Protein AF-A0A2V9RSZ2-F1 (afdb_monomer)

Nearest PDB structures (foldseek):
  6s3l-assembly1_K  TM=8.041E-01  e=1.400E-03  Vibrio mimicus CAIM 602

pLDDT: mean 80.93, std 8.52, range [53.59, 94.69]

Foldseek 3Di:
DVVVVVVVVVVVVVCVQPNDDDDVVVVDDDVVVVPVVVVVCCCPVDPVNVVVVVLVVVLVVVLVVLVVVLCVVCVVVVVCLVVDDPVVNVVSVVVSVVVSCVSSVVSCVVSVVVVSVVVVVVVVVVPDDDPVRVVVVVCCCVVPVVNVVVVVVVVVVVVVVVVVVPDD

Solvent-accessible surface area (backbone atoms only — not comparable to full-atom values): 9712 Å² total; per-residue (Å²): 110,70,69,59,52,52,51,52,50,52,53,51,51,49,41,72,73,70,45,95,74,90,60,77,74,72,75,55,88,58,74,84,76,65,44,63,68,63,49,50,48,57,56,73,71,31,73,62,43,57,55,51,51,53,52,49,52,50,52,49,52,53,51,49,51,53,51,52,52,52,51,63,69,41,43,76,69,54,67,56,49,88,81,50,55,70,72,59,44,54,52,52,49,50,53,52,52,50,52,50,49,52,56,52,49,55,52,47,52,54,53,48,53,54,49,50,54,54,50,51,53,50,52,55,55,71,71,52,78,49,78,64,55,50,54,48,51,54,49,47,63,76,62,34,62,65,57,55,48,50,52,50,52,53,51,52,51,53,51,52,52,53,50,64,70,69,60,132

Sequence (168 aa):
PLLGALVVAGVAANFVQVKALFAPEIIKPKFEKLNPLAGFKNIFFSSRTYIELVKNLIKFGVIFWVLYSSIKGSMRDIIPIASMRLDQTATLAGSLISSLLYKVGVVFLILGGADYMIQKKLHMKNMMMSKEEVKQEYKEQEGDPHVKHMRKHLFEQLMHESVAHNVP

Structure (mmCIF, N/CA/C/O backbone):
data_AF-A0A2V9RSZ2-F1
#
_entry.id   AF-A0A2V9RSZ2-F1
#
loop_
_atom_site.group_PDB
_atom_site.id
_atom_site.type_symbol
_atom_site.label_atom_id
_atom_site.label_alt_id
_atom_site.label_comp_id
_atom_site.label_asym_id
_atom_site.label_entity_id
_atom_site.label_seq_id
_atom_site.pdbx_PDB_ins_code
_atom_site.Cartn_x
_atom_site.Cartn_y
_atom_site.Cartn_z
_atom_site.occupancy
_atom_site.B_iso_or_equiv
_atom_site.auth_seq_id
_atom_site.auth_comp_id
_atom_site.auth_asym_id
_atom_site.auth_atom_id
_atom_site.pdbx_PDB_model_num
ATOM 1 N N . PRO A 1 1 ? -5.131 -2.654 -25.433 1.00 79.69 1 PRO A N 1
ATOM 2 C CA . PRO A 1 1 ? -5.138 -3.969 -24.736 1.00 79.69 1 PRO A CA 1
ATOM 3 C C . PRO A 1 1 ? -4.580 -3.899 -23.300 1.00 79.69 1 PRO A C 1
ATOM 5 O O . PRO A 1 1 ? -5.292 -4.277 -22.380 1.00 79.69 1 PRO A O 1
ATOM 8 N N . LEU A 1 2 ? -3.365 -3.364 -23.091 1.00 86.00 2 LEU A N 1
ATOM 9 C CA . LEU A 1 2 ? -2.719 -3.303 -21.765 1.00 86.00 2 LEU A CA 1
ATOM 10 C C . LEU A 1 2 ? -3.493 -2.447 -20.745 1.00 86.00 2 LEU A C 1
ATOM 12 O O . LEU A 1 2 ? -3.784 -2.911 -19.650 1.00 86.00 2 LEU A O 1
ATOM 16 N N . LEU A 1 3 ? -3.886 -1.224 -21.125 1.00 87.56 3 LEU A N 1
ATOM 17 C CA . LEU A 1 3 ? -4.674 -0.335 -20.258 1.00 87.56 3 LEU A CA 1
ATOM 18 C C . LEU A 1 3 ? -6.010 -0.963 -19.840 1.00 87.56 3 LEU A C 1
ATOM 20 O O . LEU A 1 3 ? -6.376 -0.897 -18.673 1.00 87.56 3 LEU A O 1
ATOM 24 N N . GLY A 1 4 ? -6.703 -1.626 -20.770 1.00 92.00 4 GLY A N 1
ATOM 25 C CA . GLY A 1 4 ? -7.952 -2.331 -20.467 1.00 92.00 4 GLY A CA 1
ATOM 26 C C . GLY A 1 4 ? -7.750 -3.459 -19.453 1.00 92.00 4 GLY A C 1
ATOM 27 O O . GLY A 1 4 ? -8.502 -3.553 -18.488 1.00 92.00 4 GLY A O 1
ATOM 28 N N . ALA A 1 5 ? -6.692 -4.261 -19.615 1.00 90.00 5 ALA A N 1
ATOM 29 C CA . ALA A 1 5 ? -6.348 -5.314 -18.662 1.00 90.00 5 ALA A CA 1
ATOM 30 C C . ALA A 1 5 ? -6.029 -4.752 -17.264 1.00 90.00 5 ALA A C 1
ATOM 32 O O . ALA A 1 5 ? -6.483 -5.307 -16.267 1.00 90.00 5 ALA A O 1
ATOM 33 N N . LEU A 1 6 ? -5.313 -3.623 -17.185 1.00 89.56 6 LEU A N 1
ATOM 34 C CA . LEU A 1 6 ? -5.014 -2.946 -15.919 1.00 89.56 6 LEU A CA 1
ATOM 35 C C . LEU A 1 6 ? -6.275 -2.415 -15.229 1.00 89.56 6 LEU A C 1
ATOM 37 O O . LEU A 1 6 ? -6.421 -2.585 -14.020 1.00 89.56 6 LEU A O 1
ATOM 41 N N . VAL A 1 7 ? -7.202 -1.814 -15.983 1.00 92.94 7 VAL A N 1
ATOM 42 C CA . VAL A 1 7 ? -8.483 -1.332 -15.442 1.00 92.94 7 VAL A CA 1
ATOM 43 C C . VAL A 1 7 ? -9.301 -2.497 -14.892 1.00 92.94 7 VAL A C 1
ATOM 45 O O . VAL A 1 7 ? -9.748 -2.439 -13.749 1.00 92.94 7 VAL A O 1
ATOM 48 N N . VAL A 1 8 ? -9.451 -3.578 -15.661 1.00 93.56 8 VAL A N 1
ATOM 49 C CA . VAL A 1 8 ? -10.198 -4.768 -15.225 1.00 93.56 8 VAL A CA 1
ATOM 50 C C . VAL A 1 8 ? -9.565 -5.386 -13.978 1.00 93.56 8 VAL A C 1
ATOM 52 O O . VAL A 1 8 ? -10.275 -5.677 -13.018 1.00 93.56 8 VAL A O 1
ATOM 55 N N . ALA A 1 9 ? -8.237 -5.524 -13.948 1.00 89.25 9 ALA A N 1
ATOM 56 C CA . ALA A 1 9 ? -7.520 -6.032 -12.782 1.00 89.25 9 ALA A CA 1
ATOM 57 C C . ALA A 1 9 ? -7.716 -5.137 -11.546 1.00 89.25 9 ALA A C 1
ATOM 59 O O . ALA A 1 9 ? -7.970 -5.644 -10.455 1.00 89.25 9 ALA A O 1
ATOM 60 N N . GLY A 1 10 ? -7.656 -3.812 -11.712 1.00 87.50 10 GLY A N 1
ATOM 61 C CA . GLY A 1 10 ? -7.873 -2.852 -10.628 1.00 87.50 10 GLY A CA 1
ATOM 62 C C . GLY A 1 10 ? -9.298 -2.888 -10.071 1.00 87.50 10 GLY A C 1
ATOM 63 O O . GLY A 1 10 ? -9.485 -2.876 -8.852 1.00 87.50 10 GLY A O 1
ATOM 64 N N . VAL A 1 11 ? -10.303 -2.986 -10.945 1.00 88.12 11 VAL A N 1
ATOM 65 C CA . VAL A 1 11 ? -11.712 -3.123 -10.543 1.00 88.12 11 VAL A CA 1
ATOM 66 C C . VAL A 1 11 ? -11.935 -4.447 -9.814 1.00 88.12 11 VAL A C 1
ATOM 68 O O . VAL A 1 11 ? -12.505 -4.451 -8.724 1.00 88.12 11 VAL A O 1
ATOM 71 N N . ALA A 1 12 ? -11.433 -5.558 -10.359 1.00 87.69 12 ALA A N 1
ATOM 72 C CA . ALA A 1 12 ? -11.555 -6.874 -9.738 1.00 87.69 12 ALA A CA 1
ATOM 73 C C . ALA A 1 12 ? -10.880 -6.924 -8.358 1.00 87.69 12 ALA A C 1
ATOM 75 O O . ALA A 1 12 ? -11.473 -7.421 -7.402 1.00 87.69 12 ALA A O 1
ATOM 76 N N . ALA A 1 13 ? -9.679 -6.351 -8.223 1.00 85.12 13 ALA A N 1
ATOM 77 C CA . ALA A 1 13 ? -8.968 -6.281 -6.949 1.00 85.12 13 ALA A CA 1
ATOM 78 C C . ALA A 1 13 ? -9.762 -5.502 -5.886 1.00 85.12 13 ALA A C 1
ATOM 80 O O . ALA A 1 13 ? -9.925 -5.985 -4.765 1.00 85.12 13 ALA A O 1
ATOM 81 N N . ASN A 1 14 ? -10.321 -4.340 -6.245 1.00 84.12 14 ASN A N 1
ATOM 82 C CA . ASN A 1 14 ? -11.164 -3.556 -5.336 1.00 84.12 14 ASN A CA 1
ATOM 83 C C . ASN A 1 14 ? -12.432 -4.313 -4.934 1.00 84.12 14 ASN A C 1
ATOM 85 O O . ASN A 1 14 ? -12.804 -4.323 -3.760 1.00 84.12 14 ASN A O 1
ATOM 89 N N . PHE A 1 15 ? -13.070 -4.984 -5.894 1.00 85.38 15 PHE A N 1
ATOM 90 C CA . PHE A 1 15 ? -14.273 -5.765 -5.642 1.00 85.38 15 PHE A CA 1
ATOM 91 C C . PHE A 1 15 ? -14.008 -6.930 -4.681 1.00 85.38 15 PHE A C 1
ATOM 93 O O . PHE A 1 15 ? -14.789 -7.160 -3.763 1.00 85.38 15 PHE A O 1
ATOM 100 N N . VAL A 1 16 ? -12.878 -7.628 -4.822 1.00 83.62 16 VAL A N 1
ATOM 101 C CA . VAL A 1 16 ? -12.467 -8.691 -3.887 1.00 83.62 16 VAL A CA 1
ATOM 102 C C . VAL A 1 16 ? -12.142 -8.125 -2.500 1.00 83.62 16 VAL A C 1
ATOM 104 O O . VAL A 1 16 ? -12.462 -8.749 -1.486 1.00 83.62 16 VAL A O 1
ATOM 107 N N . GLN A 1 17 ? -11.527 -6.944 -2.435 1.00 78.88 17 GLN A N 1
ATOM 108 C CA . GLN A 1 17 ? -11.080 -6.345 -1.179 1.00 78.88 17 GLN A CA 1
ATOM 109 C C . GLN A 1 17 ? -12.231 -5.791 -0.331 1.00 78.88 17 GLN A C 1
ATOM 111 O O . GLN A 1 17 ? -12.285 -6.070 0.868 1.00 78.88 17 GLN A O 1
ATOM 116 N N . VAL A 1 18 ? -13.133 -5.015 -0.935 1.00 76.50 18 VAL A N 1
ATOM 117 C CA . VAL A 1 18 ? -14.196 -4.270 -0.232 1.00 76.50 18 VAL A CA 1
ATOM 118 C C . VAL A 1 18 ? -15.554 -4.974 -0.322 1.00 76.50 18 VAL A C 1
ATOM 120 O O . VAL A 1 18 ? -16.428 -4.719 0.505 1.00 76.50 18 VAL A O 1
ATOM 123 N N . LYS A 1 19 ? -15.713 -5.921 -1.261 1.00 77.25 19 LYS A N 1
ATOM 124 C CA . LYS A 1 19 ? -17.006 -6.464 -1.714 1.00 77.25 19 LYS A CA 1
ATOM 125 C C . LYS A 1 19 ? -17.883 -5.372 -2.341 1.00 77.25 19 LYS A C 1
ATOM 127 O O . LYS A 1 19 ? -17.520 -4.197 -2.384 1.00 77.25 19 LYS A O 1
ATOM 132 N N . ALA A 1 20 ? -19.037 -5.762 -2.878 1.00 73.88 20 ALA A N 1
ATOM 133 C CA . ALA A 1 20 ? -20.012 -4.811 -3.398 1.00 73.88 20 ALA A CA 1
ATOM 134 C C . ALA A 1 20 ? -20.602 -3.984 -2.241 1.00 73.88 20 ALA A C 1
ATOM 136 O O . ALA A 1 20 ? -21.490 -4.453 -1.533 1.00 73.88 20 ALA A O 1
ATOM 137 N N . LEU A 1 21 ? -20.099 -2.764 -2.039 1.00 68.62 21 LEU A N 1
ATOM 138 C CA . LEU A 1 21 ? -20.651 -1.809 -1.081 1.00 68.62 21 LEU A CA 1
ATOM 139 C C . LEU A 1 21 ? -21.356 -0.686 -1.847 1.00 68.62 21 LEU A C 1
ATOM 141 O O . LEU A 1 21 ? -20.713 0.212 -2.387 1.00 68.62 21 LEU A O 1
ATOM 145 N N . PHE A 1 22 ? -22.685 -0.747 -1.917 1.00 72.44 22 PHE A N 1
ATOM 146 C CA . PHE A 1 22 ? -23.489 0.281 -2.573 1.00 72.44 22 PHE A CA 1
ATOM 147 C C . PHE A 1 22 ? -23.975 1.290 -1.526 1.00 72.44 22 PHE A C 1
ATOM 149 O O . PHE A 1 22 ?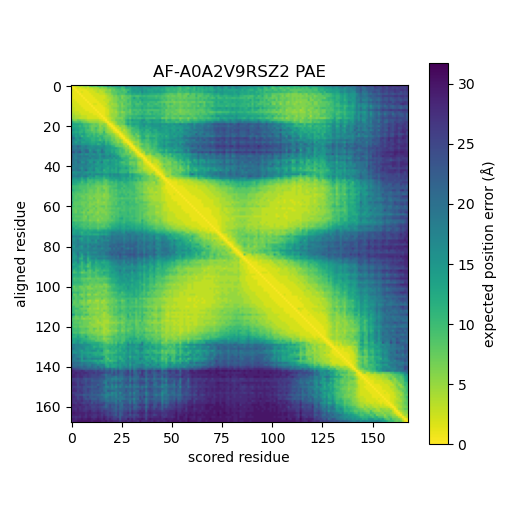 -24.933 1.032 -0.805 1.00 72.44 22 PHE A O 1
ATOM 156 N N . ALA A 1 23 ? -23.279 2.424 -1.405 1.00 72.12 23 ALA A N 1
ATOM 157 C CA . ALA A 1 23 ? -23.550 3.430 -0.374 1.00 72.12 23 ALA A CA 1
ATOM 158 C C . ALA A 1 23 ? -23.672 4.852 -0.968 1.00 72.12 23 ALA A C 1
ATOM 160 O O . ALA A 1 23 ? -22.800 5.699 -0.751 1.00 72.12 23 ALA A O 1
ATOM 161 N N . PRO A 1 24 ? -24.753 5.145 -1.717 1.00 75.88 24 PRO A N 1
ATOM 162 C CA . PRO A 1 24 ? -24.954 6.440 -2.375 1.00 75.88 24 PRO A CA 1
ATOM 163 C C . PRO A 1 24 ? -25.064 7.620 -1.393 1.00 75.88 24 PRO A C 1
ATOM 165 O O . PRO A 1 24 ? -24.770 8.757 -1.751 1.00 75.88 24 PRO A O 1
ATOM 168 N N . GLU A 1 25 ? -25.412 7.371 -0.128 1.00 70.00 25 GLU A N 1
ATOM 169 C CA . GLU A 1 25 ? -25.465 8.405 0.915 1.00 70.00 25 GLU A CA 1
ATOM 170 C C . GLU A 1 25 ? -24.094 8.982 1.296 1.00 70.00 25 GLU A C 1
ATOM 172 O O . GLU A 1 25 ? -24.025 10.096 1.816 1.00 70.00 25 GLU A O 1
ATOM 177 N N . ILE A 1 26 ? -22.998 8.268 1.014 1.00 67.56 26 ILE A N 1
ATOM 178 C CA . ILE A 1 26 ? -21.626 8.739 1.273 1.00 67.56 26 ILE A CA 1
ATOM 179 C C . ILE A 1 26 ? -21.240 9.877 0.313 1.00 67.56 26 ILE A C 1
ATOM 181 O O . ILE A 1 26 ? -20.383 10.691 0.647 1.00 67.56 26 ILE A O 1
ATOM 185 N N . ILE A 1 27 ? -21.904 9.973 -0.844 1.00 73.56 27 ILE A N 1
ATOM 186 C CA . ILE A 1 27 ? -21.653 10.994 -1.872 1.00 73.56 27 ILE A CA 1
ATOM 187 C C . ILE A 1 27 ? -22.210 12.366 -1.446 1.00 73.56 27 ILE A C 1
ATOM 189 O O . ILE A 1 27 ? -21.791 13.397 -1.968 1.00 73.56 27 ILE A O 1
ATOM 193 N N . LYS A 1 28 ? -23.120 12.413 -0.461 1.00 78.25 28 LYS A N 1
ATOM 194 C CA . LYS A 1 28 ? -23.654 13.680 0.054 1.00 78.25 28 LYS A CA 1
ATOM 195 C C . LYS A 1 28 ? -22.547 14.457 0.793 1.00 78.25 28 LYS A C 1
ATOM 197 O O . LYS A 1 28 ? -21.957 13.909 1.730 1.00 78.25 28 LYS A O 1
ATOM 202 N N . PRO A 1 29 ? -22.271 15.727 0.435 1.00 69.06 29 PRO A N 1
ATOM 203 C CA . PRO A 1 29 ? -21.273 16.532 1.132 1.00 69.06 29 PRO A CA 1
ATOM 204 C C . PRO A 1 29 ? -21.727 16.789 2.576 1.00 69.06 29 PRO A C 1
ATOM 206 O O . PRO A 1 29 ? -22.730 17.455 2.819 1.00 69.06 29 PRO A O 1
ATOM 209 N N . LYS A 1 30 ? -20.997 16.234 3.551 1.00 66.94 30 LYS A N 1
ATOM 210 C CA . LYS A 1 30 ? -21.241 16.450 4.986 1.00 66.94 30 LYS A CA 1
ATOM 211 C C . LYS A 1 30 ? -20.282 17.523 5.508 1.00 66.94 30 LYS A C 1
ATOM 213 O O . LYS A 1 30 ? -19.094 17.247 5.663 1.00 66.94 30 LYS A O 1
ATOM 218 N N . PHE A 1 31 ? -20.790 18.722 5.804 1.00 69.56 31 PHE A N 1
ATOM 219 C CA . PHE A 1 31 ? -19.987 19.855 6.299 1.00 69.56 31 PHE A CA 1
ATOM 220 C C . PHE A 1 31 ? -19.327 19.598 7.664 1.00 69.56 31 PHE A C 1
ATOM 222 O O . PHE A 1 31 ? -18.273 20.154 7.951 1.00 69.56 31 PHE A O 1
ATOM 229 N N . GLU A 1 32 ? -19.863 18.678 8.466 1.00 65.25 32 GLU A N 1
ATOM 230 C CA . GLU A 1 32 ? -19.243 18.229 9.723 1.00 65.25 32 GLU A CA 1
ATOM 231 C C . GLU A 1 32 ? -17.867 17.571 9.515 1.00 65.25 32 GLU A C 1
ATOM 233 O O . GLU A 1 32 ? -17.003 17.641 10.388 1.00 65.25 32 GLU A O 1
ATOM 238 N N . LYS A 1 33 ? -17.618 16.970 8.340 1.00 58.97 33 LYS A N 1
ATOM 239 C CA . LYS A 1 33 ? -16.323 16.357 7.997 1.00 58.97 33 LYS A CA 1
ATOM 240 C C . LYS A 1 33 ? -15.269 17.369 7.530 1.00 58.97 33 LYS A C 1
ATOM 242 O O . LYS A 1 33 ? -14.121 16.979 7.344 1.00 58.97 33 LYS A O 1
ATOM 247 N N . LEU A 1 34 ? -15.635 18.640 7.339 1.00 65.56 34 LEU A N 1
ATOM 248 C CA . LEU A 1 34 ? -14.724 19.696 6.884 1.00 65.56 34 LEU A CA 1
ATOM 249 C C . LEU A 1 34 ? -13.976 20.395 8.026 1.00 65.56 34 LEU A C 1
ATOM 251 O O . LEU A 1 34 ? -13.170 21.271 7.738 1.00 65.56 34 LEU A O 1
ATOM 255 N N . ASN A 1 35 ? -14.200 20.038 9.298 1.00 69.69 35 ASN A N 1
ATOM 256 C CA . ASN A 1 35 ? -13.501 20.679 10.414 1.00 69.69 35 ASN A CA 1
ATOM 257 C C . ASN A 1 35 ? -11.999 20.294 10.420 1.00 69.69 35 ASN A C 1
ATOM 259 O O . ASN A 1 35 ? -11.656 19.157 10.771 1.00 69.69 35 ASN A O 1
ATOM 263 N N . PRO A 1 36 ? -11.084 21.220 10.068 1.00 69.00 36 PRO A N 1
ATOM 264 C CA . PRO A 1 36 ? -9.681 20.892 9.841 1.00 69.00 36 PRO A CA 1
ATOM 265 C C . PRO A 1 36 ? -8.942 20.543 11.139 1.00 69.00 36 PRO A C 1
ATOM 267 O O . PRO A 1 36 ? -8.033 19.718 11.112 1.00 69.00 36 PRO A O 1
ATOM 270 N N . LEU A 1 37 ? -9.369 21.084 12.286 1.00 73.88 37 LEU A N 1
ATOM 271 C CA . LEU A 1 37 ? -8.799 20.775 13.604 1.00 73.88 37 LEU A CA 1
ATOM 272 C C . LEU A 1 37 ? -9.110 19.336 14.040 1.00 73.88 37 LEU A C 1
ATOM 274 O O . LEU A 1 37 ? -8.223 18.613 14.498 1.00 73.88 37 LEU A O 1
ATOM 278 N N . ALA A 1 38 ? -10.358 18.897 13.852 1.00 68.19 38 ALA A N 1
ATOM 279 C CA . ALA A 1 38 ? -10.761 17.520 14.137 1.00 68.19 38 ALA A CA 1
ATOM 280 C C . ALA A 1 38 ? -10.094 16.528 13.167 1.00 68.19 38 ALA A C 1
ATOM 282 O O . ALA A 1 38 ? -9.638 15.462 13.587 1.00 68.19 38 ALA A O 1
ATOM 283 N N . GLY A 1 39 ? -9.965 16.906 11.889 1.00 71.81 39 GLY A N 1
ATOM 284 C CA . GLY A 1 39 ? -9.226 16.144 10.881 1.00 71.81 39 GLY A CA 1
ATOM 285 C C . GLY A 1 39 ? -7.750 15.967 11.241 1.00 71.81 39 GLY A C 1
ATOM 286 O O . GLY A 1 39 ? -7.242 14.848 11.200 1.00 71.81 39 GLY A O 1
ATOM 287 N N . PHE A 1 40 ? -7.077 17.033 11.683 1.00 75.31 40 PHE A N 1
ATOM 288 C CA . PHE A 1 40 ? -5.671 16.976 12.092 1.00 75.31 40 PHE A CA 1
ATOM 289 C C . PHE A 1 40 ? -5.469 16.066 13.307 1.00 75.31 40 PHE A C 1
ATOM 291 O O . PHE A 1 40 ? -4.572 15.223 13.310 1.00 75.31 40 PHE A O 1
ATOM 298 N N . LYS A 1 41 ? -6.346 16.165 14.317 1.00 69.06 41 LYS A N 1
ATOM 299 C CA . LYS A 1 41 ? -6.281 15.295 15.499 1.00 69.06 41 LYS A CA 1
ATOM 300 C C . LYS A 1 41 ? -6.464 13.822 15.124 1.00 69.06 41 LYS A C 1
ATOM 302 O O . LYS A 1 41 ? -5.696 12.980 15.581 1.00 69.06 41 LYS A O 1
ATOM 307 N N . ASN A 1 42 ? -7.428 13.517 14.257 1.00 69.44 42 ASN A N 1
ATOM 308 C CA . ASN A 1 42 ? -7.665 12.151 13.791 1.00 69.44 42 ASN A CA 1
ATOM 309 C C . ASN A 1 42 ? -6.517 11.597 12.941 1.00 69.44 42 ASN A C 1
ATOM 311 O O . ASN A 1 42 ? -6.214 10.412 13.046 1.00 69.44 42 ASN A O 1
ATOM 315 N N . ILE A 1 43 ? -5.869 12.423 12.117 1.00 72.00 43 ILE A N 1
ATOM 316 C CA . ILE A 1 43 ? -4.748 11.977 11.284 1.00 72.00 43 ILE A CA 1
ATOM 317 C C . ILE A 1 43 ? -3.489 11.772 12.133 1.00 72.00 43 ILE A C 1
ATOM 319 O O . ILE A 1 43 ? -2.842 10.745 11.988 1.00 72.00 43 ILE A O 1
ATOM 323 N N . PHE A 1 44 ? -3.135 12.686 13.039 1.00 71.75 44 PHE A N 1
ATOM 324 C CA . PHE A 1 44 ? -1.856 12.607 13.761 1.00 71.75 44 PHE A CA 1
ATOM 325 C C . PHE A 1 44 ? -1.903 11.788 15.056 1.00 71.75 44 PHE A C 1
ATOM 327 O O . PHE A 1 44 ? -0.926 11.119 15.377 1.00 71.75 44 PHE A O 1
ATOM 334 N N . PHE A 1 45 ? -3.019 11.799 15.793 1.00 68.31 45 PHE A N 1
ATOM 335 C CA . PHE A 1 45 ? -3.119 11.131 17.100 1.00 68.31 45 PHE A CA 1
ATOM 336 C C . PHE A 1 45 ? -3.821 9.772 17.050 1.00 68.31 45 PHE A C 1
ATOM 338 O O . PHE A 1 45 ? -3.991 9.126 18.084 1.00 68.31 45 PHE A O 1
ATOM 345 N N . SER A 1 46 ? -4.219 9.297 15.868 1.00 75.88 46 SER A N 1
ATOM 346 C CA . SER A 1 46 ? -4.736 7.938 15.748 1.00 75.88 46 SER A CA 1
ATOM 347 C C . SER A 1 46 ? -3.592 6.929 15.787 1.00 75.88 46 SER A C 1
ATOM 349 O O . SER A 1 46 ? -2.670 6.976 14.971 1.00 75.88 46 SER A O 1
ATOM 351 N N . SER A 1 47 ? -3.686 5.936 16.676 1.00 73.31 47 SER A N 1
ATOM 352 C CA . SER A 1 47 ? -2.768 4.785 16.711 1.00 73.31 47 SER A CA 1
ATOM 353 C C . SER A 1 47 ? -2.690 4.058 15.363 1.00 73.31 47 SER A C 1
ATOM 355 O O . SER A 1 47 ? -1.698 3.395 15.063 1.00 73.31 47 SER A O 1
ATOM 357 N N . ARG A 1 48 ? -3.721 4.210 14.521 1.00 78.00 48 ARG A N 1
ATOM 358 C CA . ARG A 1 48 ? -3.757 3.679 13.161 1.00 78.00 48 ARG A CA 1
ATOM 359 C C . ARG A 1 48 ? -2.692 4.304 12.259 1.00 78.00 48 ARG A C 1
ATOM 361 O O . ARG A 1 48 ? -2.046 3.570 11.516 1.00 78.00 48 ARG A O 1
ATOM 368 N N . THR A 1 49 ? -2.472 5.611 12.355 1.00 82.38 49 THR A N 1
ATOM 369 C CA . THR A 1 49 ? -1.511 6.328 11.507 1.00 82.38 49 THR A CA 1
ATOM 370 C C . THR A 1 49 ? -0.090 5.850 11.757 1.00 82.38 49 THR A C 1
ATOM 372 O O . THR A 1 49 ? 0.637 5.575 10.809 1.00 82.38 49 THR A O 1
ATOM 375 N N . TYR A 1 50 ? 0.296 5.641 13.017 1.00 84.12 50 TYR A N 1
ATOM 376 C CA . TYR A 1 50 ? 1.613 5.093 13.356 1.00 84.12 50 TYR A CA 1
ATOM 377 C C . TYR A 1 50 ? 1.832 3.693 12.767 1.00 84.12 50 TYR A C 1
ATOM 379 O O . TYR A 1 50 ? 2.891 3.416 12.205 1.00 84.12 50 TYR A O 1
ATOM 387 N N . ILE A 1 51 ? 0.820 2.822 12.831 1.00 83.44 51 ILE A N 1
ATOM 388 C CA . ILE A 1 51 ? 0.883 1.482 12.228 1.00 83.44 51 ILE A CA 1
ATOM 389 C C . ILE A 1 51 ? 1.031 1.584 10.703 1.00 83.44 51 ILE A C 1
ATOM 391 O O . ILE A 1 51 ? 1.817 0.851 10.105 1.00 83.44 51 ILE A O 1
ATOM 395 N N . GLU A 1 52 ? 0.298 2.489 10.056 1.00 85.75 52 GLU A N 1
ATOM 396 C CA . GLU A 1 52 ? 0.396 2.710 8.610 1.00 85.75 52 GLU A CA 1
ATOM 397 C C . GLU A 1 52 ? 1.762 3.275 8.196 1.00 85.75 52 GLU A C 1
ATOM 399 O O . GLU A 1 52 ? 2.341 2.790 7.223 1.00 85.75 52 GLU A O 1
ATOM 404 N N . LEU A 1 53 ? 2.330 4.203 8.970 1.00 87.75 53 LEU A N 1
ATOM 405 C CA . LEU A 1 53 ? 3.677 4.737 8.752 1.00 87.75 53 LEU A CA 1
ATOM 406 C C . LEU A 1 53 ? 4.743 3.642 8.830 1.00 87.75 53 LEU A C 1
ATOM 408 O O . LEU A 1 53 ? 5.538 3.503 7.902 1.00 87.75 53 LEU A O 1
ATOM 412 N N . VAL A 1 54 ? 4.732 2.825 9.888 1.00 89.69 54 VAL A N 1
ATOM 413 C CA . VAL A 1 54 ? 5.692 1.720 10.053 1.00 89.69 54 VAL A CA 1
ATOM 414 C C . VAL A 1 54 ? 5.574 0.720 8.904 1.00 89.69 54 VAL A C 1
ATOM 416 O O . VAL A 1 54 ? 6.583 0.334 8.315 1.00 89.6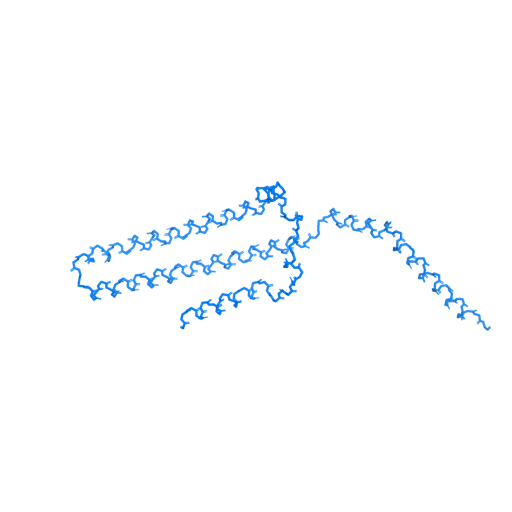9 54 VAL A O 1
ATOM 419 N N . LYS A 1 55 ? 4.350 0.340 8.512 1.00 87.25 55 LYS A N 1
ATOM 420 C CA . LYS A 1 55 ? 4.139 -0.538 7.351 1.00 87.25 55 LYS A CA 1
ATOM 421 C C . LYS A 1 55 ? 4.704 0.065 6.068 1.00 87.25 55 LYS A C 1
ATOM 423 O O . LYS A 1 55 ? 5.313 -0.655 5.281 1.00 87.25 55 LYS A O 1
ATOM 428 N N . ASN A 1 56 ? 4.505 1.360 5.841 1.00 90.06 56 ASN A N 1
ATOM 429 C CA . ASN A 1 56 ? 4.989 2.026 4.635 1.00 90.06 56 ASN A CA 1
ATOM 430 C C . ASN A 1 56 ? 6.516 2.152 4.621 1.00 90.06 56 ASN A C 1
ATOM 432 O O . ASN A 1 56 ? 7.119 1.915 3.578 1.00 90.06 56 ASN A O 1
ATOM 436 N N . LEU A 1 57 ? 7.143 2.419 5.769 1.00 93.75 57 LEU A N 1
ATOM 437 C CA . LEU A 1 57 ? 8.599 2.384 5.930 1.00 93.75 57 LEU A CA 1
ATOM 438 C C . LEU A 1 57 ? 9.173 1.000 5.612 1.00 93.75 57 LEU A C 1
ATOM 440 O O . LEU A 1 57 ? 10.147 0.900 4.870 1.00 93.75 57 LEU A O 1
ATOM 444 N N . ILE A 1 58 ? 8.539 -0.071 6.102 1.00 91.19 58 ILE A N 1
ATOM 445 C CA . ILE A 1 58 ? 8.942 -1.448 5.786 1.00 91.19 58 ILE A CA 1
ATOM 446 C C . ILE A 1 58 ? 8.813 -1.710 4.283 1.00 91.19 58 ILE A C 1
ATOM 448 O O . ILE A 1 58 ? 9.772 -2.163 3.664 1.00 91.19 58 ILE A O 1
ATOM 452 N N . LYS A 1 59 ? 7.663 -1.394 3.670 1.00 89.62 59 LYS A N 1
ATOM 453 C CA . LYS A 1 59 ? 7.457 -1.566 2.220 1.00 89.62 59 LYS A CA 1
ATOM 454 C C . LYS A 1 59 ? 8.521 -0.811 1.424 1.00 89.62 59 LYS A C 1
ATOM 456 O O . LYS A 1 59 ? 9.120 -1.386 0.522 1.00 89.62 59 LYS A O 1
ATOM 461 N N . PHE A 1 60 ? 8.786 0.443 1.788 1.00 92.38 60 PHE A N 1
ATOM 462 C CA . PHE A 1 60 ? 9.807 1.263 1.149 1.00 92.38 60 PHE A CA 1
ATOM 463 C C . PHE A 1 60 ? 11.199 0.638 1.277 1.00 92.38 60 PHE A C 1
ATOM 465 O O . PHE A 1 60 ? 11.887 0.492 0.272 1.00 92.38 60 PHE A O 1
ATOM 472 N N . GLY A 1 61 ? 11.588 0.198 2.477 1.00 94.69 61 GLY A N 1
ATOM 473 C CA . GLY A 1 61 ? 12.873 -0.462 2.712 1.00 94.69 61 GLY A CA 1
ATOM 474 C C . GLY A 1 61 ? 13.035 -1.757 1.913 1.00 94.69 61 GLY A C 1
ATOM 475 O O . GLY A 1 61 ? 14.078 -1.976 1.303 1.00 94.69 61 GLY A O 1
ATOM 476 N N . VAL A 1 62 ? 11.989 -2.586 1.848 1.00 92.56 62 VAL A N 1
ATOM 477 C CA . VAL A 1 62 ? 11.987 -3.829 1.061 1.00 92.56 62 VAL A CA 1
ATOM 478 C C . VAL A 1 62 ? 12.137 -3.528 -0.430 1.00 92.56 62 VAL A C 1
ATOM 480 O O . VAL A 1 62 ? 12.985 -4.125 -1.091 1.00 92.56 62 VAL A O 1
ATOM 483 N N . ILE A 1 63 ? 11.362 -2.580 -0.965 1.00 90.88 63 ILE A N 1
ATOM 484 C CA . ILE A 1 63 ? 11.449 -2.181 -2.378 1.00 90.88 63 ILE A CA 1
ATOM 485 C C . ILE A 1 63 ? 12.833 -1.611 -2.684 1.00 90.88 63 ILE A C 1
ATOM 487 O O . ILE A 1 63 ? 13.451 -2.005 -3.669 1.00 90.88 63 ILE A O 1
ATOM 491 N N . PHE A 1 64 ? 13.340 -0.724 -1.826 1.00 92.69 64 PHE A N 1
ATOM 492 C CA . PHE A 1 64 ? 14.667 -0.141 -1.968 1.00 92.69 64 PHE A CA 1
ATOM 493 C C . PHE A 1 64 ? 15.748 -1.223 -2.013 1.00 92.69 64 PHE A C 1
ATOM 495 O O . PHE A 1 64 ? 16.591 -1.212 -2.906 1.00 92.69 64 PHE A O 1
ATOM 502 N N . TRP A 1 65 ? 15.695 -2.200 -1.107 1.00 92.50 65 TRP A N 1
ATOM 503 C CA . TRP A 1 65 ? 16.638 -3.315 -1.079 1.00 92.50 65 TRP A CA 1
ATOM 504 C C . TRP A 1 65 ? 16.563 -4.187 -2.341 1.00 92.50 65 TRP A C 1
ATOM 506 O O . TRP A 1 65 ? 17.599 -4.547 -2.906 1.00 92.50 65 TRP A O 1
ATOM 516 N N . VAL A 1 66 ? 15.360 -4.491 -2.836 1.00 90.75 66 VAL A N 1
ATOM 517 C CA . VAL A 1 66 ? 15.164 -5.269 -4.074 1.00 90.75 66 VAL A CA 1
ATOM 518 C C . VAL A 1 66 ? 15.691 -4.511 -5.292 1.00 90.75 66 VAL A C 1
ATOM 520 O O . VAL A 1 66 ? 16.399 -5.089 -6.116 1.00 90.75 66 VAL A O 1
ATOM 523 N N . LEU A 1 67 ? 15.406 -3.212 -5.396 1.00 88.62 67 LEU A N 1
ATOM 524 C CA . LEU A 1 67 ? 15.924 -2.372 -6.475 1.00 88.62 67 LEU A CA 1
ATOM 525 C C . LEU A 1 67 ? 17.450 -2.276 -6.412 1.00 88.62 67 LEU A C 1
ATOM 527 O O . LEU A 1 67 ? 18.121 -2.547 -7.406 1.00 88.62 67 LEU A O 1
ATOM 531 N N . TYR A 1 68 ? 18.005 -1.961 -5.242 1.00 90.94 68 TYR A N 1
ATOM 532 C CA . TYR A 1 68 ? 19.447 -1.836 -5.042 1.00 90.94 68 TYR A CA 1
ATOM 533 C C . TYR A 1 68 ? 20.184 -3.142 -5.364 1.00 90.94 68 TYR A C 1
ATOM 535 O O . TYR A 1 68 ? 21.163 -3.133 -6.111 1.00 90.94 68 TYR A O 1
ATOM 543 N N . SER A 1 69 ? 19.701 -4.278 -4.854 1.00 89.38 69 SER A N 1
ATOM 544 C CA . SER A 1 69 ? 20.296 -5.592 -5.128 1.00 89.38 69 SER A CA 1
ATOM 545 C C . SER A 1 69 ? 20.183 -5.988 -6.601 1.00 89.38 69 SER A C 1
ATOM 547 O O . SER A 1 69 ? 21.144 -6.517 -7.162 1.00 89.38 69 SER A O 1
ATOM 549 N N . SER A 1 70 ? 19.058 -5.685 -7.258 1.00 86.69 70 SER A N 1
ATOM 550 C CA . SER A 1 70 ? 18.879 -5.979 -8.681 1.00 86.69 70 SER A CA 1
ATOM 551 C C . SER A 1 70 ? 19.780 -5.115 -9.563 1.00 86.69 70 SER A C 1
ATOM 553 O O . SER A 1 70 ? 20.389 -5.641 -10.494 1.00 86.69 70 SER A O 1
ATOM 555 N N . ILE A 1 71 ? 19.925 -3.822 -9.257 1.00 85.19 71 ILE A N 1
ATOM 556 C CA . ILE A 1 71 ? 20.842 -2.924 -9.976 1.00 85.19 71 ILE A CA 1
ATOM 557 C C . ILE A 1 71 ? 22.283 -3.388 -9.774 1.00 85.19 71 ILE A C 1
ATOM 559 O O . ILE A 1 71 ? 22.997 -3.581 -10.754 1.00 85.19 71 ILE A O 1
ATOM 563 N N . LYS A 1 72 ? 22.695 -3.646 -8.526 1.00 86.62 72 LYS A N 1
ATOM 564 C CA . LYS A 1 72 ? 24.049 -4.115 -8.198 1.00 86.62 72 LYS A CA 1
ATOM 565 C C . LYS A 1 72 ? 24.399 -5.418 -8.922 1.00 86.62 72 LYS A C 1
ATOM 567 O O . LYS A 1 72 ? 25.503 -5.542 -9.442 1.00 86.62 72 LYS A O 1
ATOM 572 N N . GLY A 1 73 ? 23.465 -6.368 -8.980 1.00 83.50 73 GLY A N 1
ATOM 573 C CA . GLY A 1 73 ? 23.641 -7.620 -9.721 1.00 83.50 73 GLY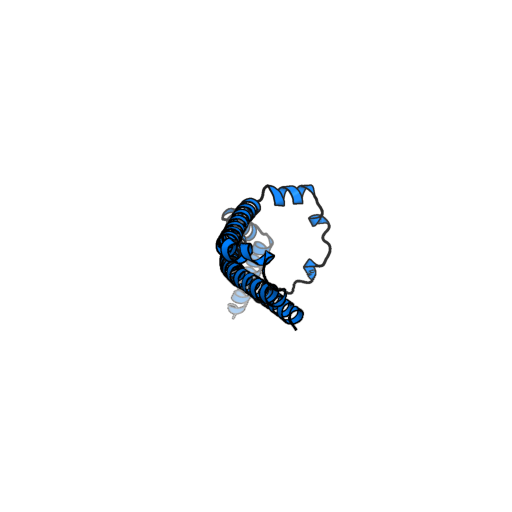 A CA 1
ATOM 574 C C . GLY A 1 73 ? 23.755 -7.414 -11.232 1.00 83.50 73 GLY A C 1
ATOM 575 O O . GLY A 1 73 ? 24.565 -8.073 -11.873 1.00 83.50 73 GLY A O 1
ATOM 576 N N . SER A 1 74 ? 23.011 -6.448 -11.775 1.00 81.75 74 SER A N 1
ATOM 577 C CA . SER A 1 74 ? 22.999 -6.130 -13.209 1.00 81.75 74 SER A CA 1
ATOM 578 C C . SER A 1 74 ? 24.155 -5.220 -13.639 1.00 81.75 74 SER A C 1
ATOM 580 O O . SER A 1 74 ? 24.338 -4.993 -14.829 1.00 81.75 74 SER A O 1
ATOM 582 N N . MET A 1 75 ? 24.967 -4.691 -12.711 1.00 78.44 75 MET A N 1
ATOM 583 C CA . MET A 1 75 ? 26.077 -3.791 -13.059 1.00 78.44 75 MET A CA 1
ATOM 584 C C . MET A 1 75 ? 27.083 -4.435 -14.017 1.00 78.44 75 MET A C 1
ATOM 586 O O . MET A 1 75 ? 27.620 -3.737 -14.870 1.00 78.44 75 MET A O 1
ATOM 590 N N . ARG A 1 76 ? 27.315 -5.752 -13.922 1.00 76.88 76 ARG A N 1
ATOM 591 C CA . ARG A 1 76 ? 28.204 -6.467 -14.858 1.00 76.88 76 ARG A CA 1
ATOM 592 C C . ARG A 1 76 ? 27.692 -6.433 -16.296 1.00 76.88 76 ARG A C 1
ATOM 594 O O . ARG 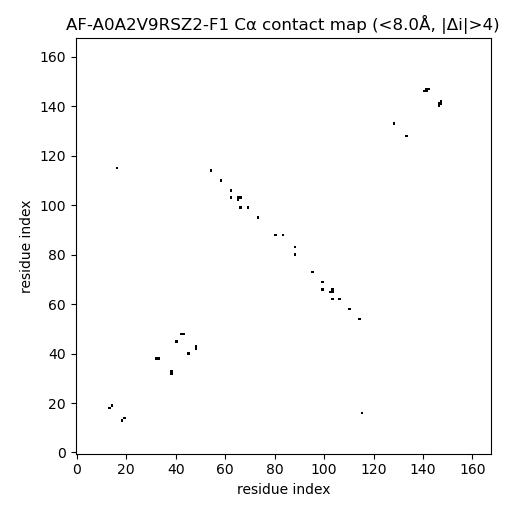A 1 76 ? 28.503 -6.325 -17.207 1.00 76.88 76 ARG A O 1
ATOM 601 N N . ASP A 1 77 ? 26.377 -6.461 -16.469 1.00 74.81 77 ASP A N 1
ATOM 602 C CA . ASP A 1 77 ? 25.722 -6.433 -17.777 1.00 74.81 77 ASP A CA 1
ATOM 603 C C . ASP A 1 77 ? 25.549 -4.995 -18.290 1.00 74.81 77 ASP A C 1
ATOM 605 O O . ASP A 1 77 ? 25.514 -4.762 -19.494 1.00 74.81 77 ASP A O 1
ATOM 609 N N . ILE A 1 78 ? 25.485 -4.015 -17.379 1.00 75.06 78 ILE A N 1
ATOM 610 C CA . ILE A 1 78 ? 25.320 -2.589 -17.699 1.00 75.06 78 ILE A CA 1
ATOM 611 C C . ILE A 1 78 ? 26.634 -1.932 -18.148 1.00 75.06 78 ILE A C 1
ATOM 613 O O . ILE A 1 78 ? 26.615 -1.080 -19.033 1.00 75.06 78 ILE A O 1
ATOM 617 N N . ILE A 1 79 ? 27.778 -2.316 -17.573 1.00 77.00 79 ILE A N 1
ATOM 618 C CA . ILE A 1 79 ? 29.097 -1.741 -17.905 1.00 77.00 79 ILE A CA 1
ATOM 619 C C . ILE A 1 79 ? 29.435 -1.806 -19.413 1.00 77.00 79 ILE A C 1
ATOM 621 O O . ILE A 1 79 ? 29.863 -0.785 -19.954 1.00 77.00 79 ILE A O 1
ATOM 625 N N . PRO A 1 80 ? 29.239 -2.933 -20.126 1.00 76.19 80 PRO A N 1
ATOM 626 C CA . PRO A 1 80 ? 29.551 -3.015 -21.553 1.00 76.19 80 PRO A CA 1
ATOM 627 C C . PRO A 1 80 ? 28.510 -2.361 -22.477 1.00 76.19 80 PRO A C 1
ATOM 629 O O . PRO A 1 80 ? 28.757 -2.283 -23.674 1.00 76.19 80 PRO A O 1
ATOM 632 N N . ILE A 1 81 ? 27.380 -1.836 -21.978 1.00 76.00 81 ILE A N 1
ATOM 633 C CA . ILE A 1 81 ? 26.338 -1.220 -22.829 1.00 76.00 81 ILE A CA 1
ATOM 634 C C . ILE A 1 81 ? 26.900 -0.088 -23.704 1.00 76.00 81 ILE A C 1
ATOM 636 O O . ILE A 1 81 ? 26.462 0.087 -24.840 1.00 76.00 81 ILE A O 1
ATOM 640 N N . ALA A 1 82 ? 27.894 0.653 -23.205 1.00 74.81 82 ALA A N 1
ATOM 641 C CA . ALA A 1 82 ? 28.519 1.758 -23.932 1.00 74.81 82 ALA A CA 1
ATOM 642 C C . ALA A 1 82 ? 29.244 1.327 -25.225 1.00 74.81 82 ALA A C 1
ATOM 644 O O . ALA A 1 82 ? 29.473 2.165 -26.094 1.00 74.81 82 ALA A O 1
ATOM 645 N N . SER A 1 83 ? 29.593 0.044 -25.369 1.00 78.06 83 SER A N 1
ATOM 646 C CA . SER A 1 83 ? 30.256 -0.513 -26.555 1.00 78.06 83 SER A CA 1
ATOM 647 C C . SER A 1 83 ? 29.354 -1.422 -27.400 1.00 78.06 83 SER A C 1
ATOM 649 O O . SER A 1 83 ? 29.815 -1.983 -28.396 1.00 78.06 83 SER A O 1
ATOM 651 N N . MET A 1 84 ? 28.072 -1.569 -27.045 1.00 80.62 84 MET A N 1
ATOM 652 C CA . MET A 1 84 ? 27.123 -2.444 -27.742 1.00 80.62 84 MET A CA 1
ATOM 653 C C . MET A 1 84 ? 26.365 -1.724 -28.865 1.00 80.62 84 MET A C 1
ATOM 655 O O . MET A 1 84 ? 26.118 -0.517 -28.825 1.00 80.62 84 MET A O 1
ATOM 659 N N . ARG A 1 85 ? 25.950 -2.493 -29.878 1.00 83.44 85 ARG A N 1
ATOM 660 C CA . ARG A 1 85 ? 25.067 -2.009 -30.950 1.00 83.44 85 ARG A CA 1
ATOM 661 C C . ARG A 1 85 ? 23.647 -1.773 -30.415 1.00 83.44 85 ARG A C 1
ATOM 663 O O . ARG A 1 85 ? 23.200 -2.458 -29.497 1.00 83.44 85 ARG A O 1
ATOM 670 N N . LEU A 1 86 ? 22.923 -0.824 -31.019 1.00 80.62 86 LEU A N 1
ATOM 671 C CA . LEU A 1 86 ? 21.585 -0.388 -30.578 1.00 80.62 86 LEU A CA 1
ATOM 672 C C . LEU A 1 86 ? 20.565 -1.534 -30.424 1.00 80.62 86 LEU A C 1
ATOM 674 O O . LEU A 1 86 ? 19.777 -1.534 -29.480 1.00 80.62 86 LEU A O 1
ATOM 678 N N . ASP A 1 87 ? 20.592 -2.517 -31.321 1.00 82.62 87 ASP A N 1
ATOM 679 C CA . ASP A 1 87 ? 19.735 -3.709 -31.315 1.00 82.62 87 ASP A CA 1
ATOM 680 C C . ASP A 1 87 ? 19.998 -4.621 -30.105 1.00 82.62 87 ASP A C 1
ATOM 682 O O . ASP A 1 87 ? 19.069 -5.096 -29.442 1.00 82.62 87 ASP A O 1
ATOM 686 N N . GLN A 1 88 ? 21.271 -4.815 -29.766 1.00 81.81 88 GLN A N 1
ATOM 687 C CA . GLN A 1 88 ? 21.679 -5.624 -28.620 1.00 81.81 88 GLN A CA 1
ATOM 688 C C . GLN A 1 88 ? 21.363 -4.911 -27.300 1.00 81.81 88 GLN A C 1
ATOM 690 O O . GLN A 1 88 ? 20.845 -5.532 -26.370 1.00 81.81 88 GLN A O 1
ATOM 695 N N . THR A 1 89 ? 21.576 -3.595 -27.247 1.00 83.06 89 THR A N 1
ATOM 696 C CA . THR A 1 89 ? 21.237 -2.758 -26.090 1.00 83.06 89 THR A CA 1
ATOM 697 C C . THR A 1 89 ? 19.736 -2.757 -25.805 1.00 83.06 89 THR A C 1
ATOM 699 O O . THR A 1 89 ? 19.335 -2.902 -24.651 1.00 83.06 89 THR A O 1
ATOM 702 N N . ALA A 1 90 ? 18.890 -2.651 -26.835 1.00 83.38 90 ALA A N 1
ATOM 703 C CA . ALA A 1 90 ? 17.436 -2.688 -26.673 1.00 83.38 90 ALA A CA 1
ATOM 704 C C . ALA A 1 90 ? 16.949 -4.034 -26.106 1.00 83.38 90 ALA A C 1
ATOM 706 O O . ALA A 1 90 ? 16.103 -4.069 -25.210 1.00 83.38 90 ALA A O 1
ATOM 707 N N . THR A 1 91 ? 17.523 -5.140 -26.582 1.00 86.19 91 THR A N 1
ATOM 708 C CA . THR A 1 91 ? 17.179 -6.492 -26.118 1.00 86.19 91 THR A CA 1
ATOM 709 C C . THR A 1 91 ? 17.608 -6.712 -24.664 1.00 86.19 91 THR A C 1
ATOM 711 O O . THR A 1 91 ? 16.819 -7.189 -23.842 1.00 86.19 91 THR A O 1
ATOM 714 N N . LEU A 1 92 ? 18.829 -6.296 -24.314 1.00 84.81 92 LEU A N 1
ATOM 715 C CA . LEU A 1 92 ? 19.345 -6.361 -22.948 1.00 84.81 92 LEU A CA 1
ATOM 716 C C . LEU A 1 92 ? 18.500 -5.498 -21.998 1.00 84.81 92 LEU A C 1
ATOM 718 O O . LEU A 1 92 ? 18.047 -5.989 -20.965 1.00 84.81 92 LEU A O 1
ATOM 722 N N . ALA A 1 93 ? 18.190 -4.256 -22.376 1.00 83.44 93 ALA A N 1
ATOM 723 C CA . ALA A 1 93 ? 17.323 -3.375 -21.599 1.00 83.44 93 ALA A CA 1
ATOM 724 C C . ALA A 1 93 ? 15.932 -3.991 -21.375 1.00 83.44 93 ALA A C 1
ATOM 726 O O . ALA A 1 93 ? 15.433 -3.984 -20.251 1.00 83.44 93 ALA A O 1
ATOM 727 N N . GLY A 1 94 ? 15.333 -4.595 -22.407 1.00 85.56 94 GLY A N 1
ATOM 728 C CA . GLY A 1 94 ? 14.062 -5.313 -22.291 1.00 85.56 94 GLY A CA 1
ATOM 729 C C . GLY A 1 94 ? 14.119 -6.481 -21.300 1.00 85.56 94 GLY A C 1
ATOM 730 O O . GLY A 1 94 ? 13.223 -6.633 -20.463 1.00 85.56 94 GLY A O 1
ATOM 731 N N . SER A 1 95 ? 15.191 -7.277 -21.329 1.00 86.19 95 SER A N 1
ATOM 732 C CA . SER A 1 95 ? 15.392 -8.375 -20.370 1.00 86.19 95 SER A CA 1
ATOM 733 C C . SER A 1 95 ? 15.600 -7.884 -18.931 1.00 86.19 95 SER A C 1
ATOM 735 O O . SER A 1 95 ? 15.036 -8.452 -17.996 1.00 86.19 95 SER A O 1
ATOM 737 N N . LEU A 1 96 ? 16.331 -6.783 -18.742 1.00 86.00 96 LEU A N 1
ATOM 738 C CA . LEU A 1 96 ? 16.571 -6.190 -17.428 1.00 86.00 96 LEU A CA 1
ATOM 739 C C . LEU A 1 96 ? 15.288 -5.596 -16.844 1.00 86.00 96 LEU A C 1
ATOM 741 O O . LEU A 1 96 ? 14.957 -5.864 -15.689 1.00 86.00 96 LEU A O 1
ATOM 745 N N . ILE A 1 97 ? 14.534 -4.841 -17.648 1.00 87.06 97 ILE A N 1
ATOM 746 C CA . ILE A 1 97 ? 13.257 -4.244 -17.242 1.00 87.06 97 ILE A CA 1
ATOM 747 C C . ILE A 1 97 ? 12.243 -5.336 -16.906 1.00 87.06 97 ILE A C 1
ATOM 749 O O . ILE A 1 97 ? 11.603 -5.261 -15.860 1.00 87.06 97 ILE A O 1
ATOM 753 N N . SER A 1 98 ? 12.104 -6.362 -17.749 1.00 87.94 98 SER A N 1
ATOM 754 C CA . SER A 1 98 ? 11.171 -7.464 -17.484 1.00 87.94 98 SER A CA 1
ATOM 755 C C . SER A 1 98 ? 11.555 -8.244 -16.225 1.00 87.94 98 SER A C 1
ATOM 757 O O . SER A 1 98 ? 10.701 -8.460 -15.368 1.00 87.94 98 SER A O 1
ATOM 759 N N . SER A 1 99 ? 12.835 -8.584 -16.044 1.00 87.50 99 SER A N 1
ATOM 760 C CA . SER A 1 99 ? 13.341 -9.235 -14.826 1.00 87.50 99 SER A CA 1
ATOM 761 C C . SER A 1 99 ? 13.070 -8.401 -13.570 1.00 87.50 99 SER A C 1
ATOM 763 O O . SER A 1 99 ? 12.594 -8.923 -12.557 1.00 87.50 99 SER A O 1
ATOM 765 N N . LEU A 1 100 ? 13.303 -7.087 -13.640 1.00 88.31 100 LEU A N 1
ATOM 766 C CA . LEU A 1 100 ? 13.016 -6.167 -12.544 1.00 88.31 100 LEU A CA 1
ATOM 767 C C . LEU A 1 100 ? 11.515 -6.112 -12.239 1.00 88.31 100 LEU A C 1
ATOM 769 O O . LEU A 1 100 ? 11.126 -6.197 -11.075 1.00 88.31 100 LEU A O 1
ATOM 773 N N . LEU A 1 101 ? 10.678 -6.025 -13.274 1.00 89.06 101 LEU A N 1
ATOM 774 C CA . LEU A 1 101 ? 9.224 -5.981 -13.149 1.00 89.06 101 LEU A CA 1
ATOM 775 C C . LEU A 1 101 ? 8.681 -7.255 -12.491 1.00 89.06 101 LEU A C 1
ATOM 777 O O . LEU A 1 101 ? 7.848 -7.160 -11.593 1.00 89.06 101 LEU A O 1
ATOM 781 N N . TYR A 1 102 ? 9.194 -8.431 -12.866 1.00 90.38 102 TYR A N 1
ATOM 782 C CA . TYR A 1 102 ? 8.831 -9.699 -12.230 1.00 90.38 102 TYR A CA 1
ATOM 783 C C . TYR A 1 102 ? 9.231 -9.732 -10.751 1.00 90.38 102 TYR A C 1
ATOM 785 O O . TYR A 1 102 ? 8.396 -10.041 -9.900 1.00 90.38 102 TYR A O 1
ATOM 793 N N . LYS A 1 103 ? 10.476 -9.368 -10.414 1.00 89.12 103 LYS A N 1
ATOM 794 C CA . LYS A 1 103 ? 10.955 -9.351 -9.018 1.00 89.12 103 LYS A CA 1
ATOM 795 C C . LYS A 1 103 ? 10.139 -8.396 -8.150 1.00 89.12 103 LYS A C 1
ATOM 797 O O . LYS A 1 103 ? 9.669 -8.775 -7.080 1.00 89.12 103 LYS A O 1
ATOM 802 N N . VAL A 1 104 ? 9.952 -7.166 -8.62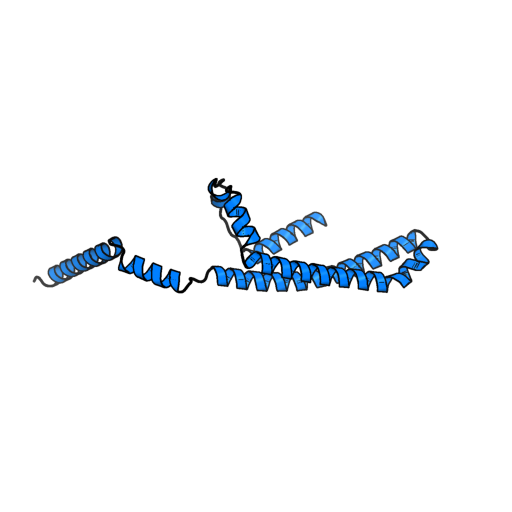2 1.00 89.12 104 VAL A N 1
ATOM 803 C CA . VAL A 1 104 ? 9.193 -6.130 -7.913 1.00 89.12 104 VAL A CA 1
ATOM 804 C C . VAL A 1 104 ? 7.716 -6.514 -7.814 1.00 89.12 104 VAL A C 1
ATOM 806 O O . VAL A 1 104 ? 7.120 -6.358 -6.751 1.00 89.12 104 VAL A O 1
ATOM 809 N N . GLY A 1 105 ? 7.136 -7.086 -8.872 1.00 90.25 105 GLY A N 1
ATOM 810 C CA . GLY A 1 105 ? 5.757 -7.570 -8.887 1.00 90.25 105 GLY A CA 1
ATOM 811 C C . GLY A 1 105 ? 5.498 -8.652 -7.838 1.00 90.25 105 GLY A C 1
ATOM 812 O O . GLY A 1 105 ? 4.552 -8.532 -7.063 1.00 90.25 105 GLY A O 1
ATOM 813 N N . VAL A 1 106 ? 6.365 -9.665 -7.743 1.00 91.31 106 VAL A N 1
ATOM 814 C CA . VAL A 1 106 ? 6.253 -10.723 -6.720 1.00 91.31 106 VAL A CA 1
ATOM 815 C C . VAL A 1 106 ? 6.359 -10.143 -5.309 1.00 91.31 106 VAL A C 1
ATOM 817 O O . VAL A 1 106 ? 5.550 -10.467 -4.440 1.00 91.31 106 VAL A O 1
ATOM 820 N N . VAL A 1 107 ? 7.312 -9.238 -5.080 1.00 91.81 107 VAL A N 1
ATOM 821 C CA . VAL A 1 107 ? 7.484 -8.566 -3.784 1.00 91.81 107 VAL A CA 1
ATOM 822 C C . VAL A 1 107 ? 6.239 -7.759 -3.417 1.00 91.81 107 VAL A C 1
ATOM 824 O O . VAL A 1 107 ? 5.759 -7.852 -2.287 1.00 91.81 107 VAL A O 1
ATOM 827 N N . PHE A 1 108 ? 5.662 -7.017 -4.363 1.00 89.75 108 PHE A N 1
ATOM 828 C CA . PHE A 1 108 ? 4.422 -6.278 -4.135 1.00 89.75 108 PHE A CA 1
ATOM 829 C C . PHE A 1 108 ? 3.219 -7.181 -3.886 1.00 89.75 108 PHE A C 1
ATOM 831 O O . PHE A 1 108 ? 2.387 -6.824 -3.057 1.00 89.75 108 PHE A O 1
ATOM 838 N N . LEU A 1 109 ? 3.120 -8.340 -4.539 1.00 90.19 109 LEU A N 1
ATOM 839 C CA . LEU A 1 109 ? 2.056 -9.306 -4.254 1.00 90.19 109 LEU A CA 1
ATOM 840 C C . LEU A 1 109 ? 2.140 -9.813 -2.810 1.00 90.19 109 LEU A C 1
ATOM 842 O O . LEU A 1 109 ? 1.127 -9.844 -2.112 1.00 90.19 109 LEU A O 1
ATOM 846 N N . ILE A 1 110 ? 3.346 -10.133 -2.331 1.00 91.62 110 ILE A N 1
ATOM 847 C CA . ILE A 1 110 ? 3.570 -10.568 -0.945 1.00 91.62 110 ILE A CA 1
ATOM 848 C C . ILE A 1 110 ? 3.239 -9.436 0.037 1.00 91.62 110 ILE A C 1
ATOM 850 O O . ILE A 1 110 ? 2.468 -9.631 0.979 1.00 91.62 110 ILE A O 1
ATOM 854 N N . LEU A 1 111 ? 3.780 -8.235 -0.194 1.00 90.88 111 LEU A N 1
ATOM 855 C CA . LEU A 1 111 ? 3.539 -7.069 0.662 1.00 90.88 111 LEU A CA 1
ATOM 856 C C . LEU A 1 111 ? 2.063 -6.653 0.664 1.00 90.88 111 LEU A C 1
ATOM 858 O O . LEU A 1 111 ? 1.532 -6.288 1.712 1.00 90.88 111 LEU A O 1
ATOM 862 N N . GLY A 1 112 ? 1.398 -6.718 -0.489 1.00 88.81 112 GLY A N 1
ATOM 863 C CA . GLY A 1 112 ? -0.022 -6.426 -0.651 1.00 88.81 112 GLY A CA 1
ATOM 864 C C . GLY A 1 112 ? -0.902 -7.437 0.079 1.00 88.81 112 GLY A C 1
ATOM 865 O O . GLY A 1 112 ? -1.814 -7.038 0.800 1.00 88.81 112 GLY A O 1
ATOM 866 N N . GLY A 1 113 ? -0.589 -8.732 -0.019 1.00 89.44 113 GLY A N 1
ATOM 867 C CA . GLY A 1 113 ? -1.285 -9.783 0.727 1.00 89.44 113 GLY A CA 1
ATOM 868 C C . GLY A 1 113 ? -1.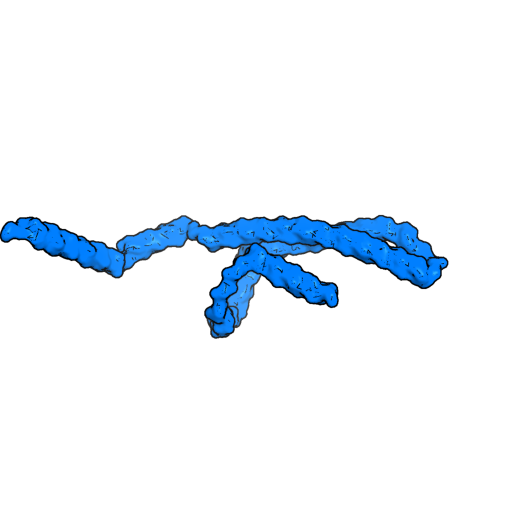145 -9.622 2.245 1.00 89.44 113 GLY A C 1
ATOM 869 O O . GLY A 1 113 ? -2.138 -9.679 2.974 1.00 89.44 113 GLY A O 1
ATOM 870 N N . ALA A 1 114 ? 0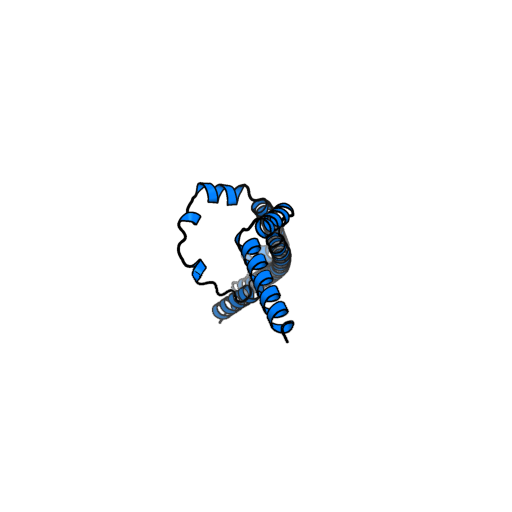.070 -9.348 2.728 1.00 88.50 114 ALA A N 1
ATOM 871 C CA . ALA A 1 114 ? 0.315 -9.074 4.143 1.00 88.50 114 ALA A CA 1
ATOM 872 C C . ALA A 1 114 ? -0.438 -7.821 4.624 1.00 88.50 114 ALA A C 1
ATOM 874 O O . ALA A 1 114 ? -1.065 -7.834 5.687 1.00 88.50 114 ALA A O 1
ATOM 875 N N . ASP A 1 115 ? -0.427 -6.749 3.827 1.00 88.19 115 ASP A N 1
ATOM 876 C CA . ASP A 1 115 ? -1.142 -5.517 4.147 1.00 88.19 115 ASP A CA 1
ATOM 877 C C . ASP A 1 115 ? -2.659 -5.737 4.205 1.00 88.19 115 ASP A C 1
ATOM 879 O O . ASP A 1 115 ? -3.294 -5.287 5.161 1.00 88.19 115 ASP A O 1
ATOM 883 N N . TYR A 1 116 ? -3.222 -6.501 3.263 1.00 87.75 116 TYR A N 1
ATOM 884 C CA . TYR A 1 116 ? -4.633 -6.886 3.264 1.00 87.75 116 TYR A CA 1
ATOM 885 C C . TYR A 1 116 ? -5.014 -7.654 4.534 1.00 87.75 116 TYR A C 1
ATOM 887 O O . TYR A 1 116 ? -6.017 -7.331 5.171 1.00 87.75 116 TYR A O 1
ATOM 895 N N . MET A 1 117 ? -4.205 -8.629 4.958 1.00 88.06 117 MET A N 1
ATOM 896 C CA . MET A 1 117 ? -4.491 -9.415 6.161 1.00 88.06 117 MET A CA 1
ATOM 897 C C . MET A 1 117 ? -4.487 -8.550 7.431 1.00 88.06 117 MET A C 1
ATOM 899 O O . MET A 1 117 ? -5.387 -8.666 8.267 1.00 88.06 117 MET A O 1
ATOM 903 N N . ILE A 1 118 ? -3.514 -7.640 7.558 1.00 87.06 118 ILE A N 1
ATOM 904 C CA . ILE A 1 118 ? -3.448 -6.690 8.677 1.00 87.06 118 ILE A CA 1
ATOM 905 C C . ILE A 1 118 ? -4.657 -5.751 8.650 1.00 87.06 118 ILE A C 1
ATOM 907 O O . ILE A 1 118 ? -5.288 -5.543 9.688 1.00 87.06 118 ILE A O 1
ATOM 911 N N . GLN A 1 119 ? -5.010 -5.208 7.480 1.00 84.50 119 GLN A N 1
ATOM 912 C CA . GLN A 1 119 ? -6.172 -4.332 7.332 1.00 84.50 119 GLN A CA 1
ATOM 913 C C . GLN A 1 119 ? -7.475 -5.052 7.676 1.00 84.50 119 GLN A C 1
ATOM 915 O O . GLN A 1 119 ? -8.293 -4.496 8.403 1.00 84.50 119 GLN A O 1
ATOM 920 N N . LYS A 1 120 ? -7.650 -6.302 7.237 1.00 86.12 120 LYS A N 1
ATOM 921 C CA . LYS A 1 120 ? -8.824 -7.116 7.566 1.00 86.12 120 LYS A CA 1
ATOM 922 C C . LYS A 1 120 ? -8.950 -7.325 9.075 1.00 86.12 120 LYS A C 1
ATOM 924 O O . LYS A 1 120 ? -10.028 -7.125 9.629 1.00 86.12 120 LYS A O 1
ATOM 929 N N . LYS A 1 121 ? -7.849 -7.662 9.757 1.00 86.06 121 L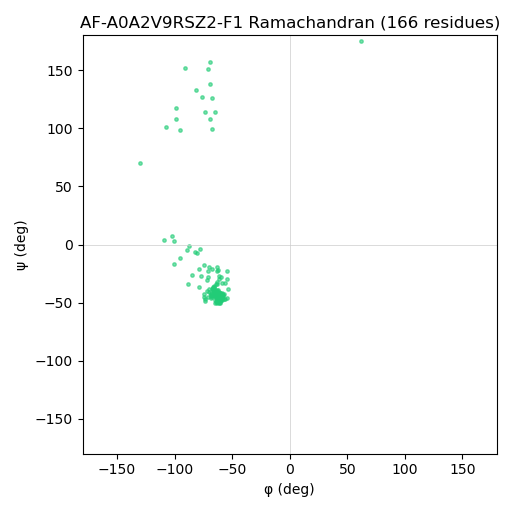YS A N 1
ATOM 930 C CA . LYS A 1 121 ? -7.835 -7.830 11.218 1.00 86.06 121 LYS A CA 1
ATOM 931 C C . LYS A 1 121 ? -8.143 -6.520 11.945 1.00 86.06 121 LYS A C 1
ATOM 933 O O . LYS A 1 121 ? -8.909 -6.526 12.905 1.00 86.06 121 LYS A O 1
ATOM 938 N N . LEU A 1 122 ? -7.571 -5.405 11.488 1.00 84.19 122 LEU A N 1
ATOM 939 C CA . LEU A 1 122 ? -7.826 -4.089 12.070 1.00 84.19 122 LEU A CA 1
ATOM 940 C C . LEU A 1 122 ? -9.281 -3.658 11.859 1.00 84.19 122 LEU A C 1
ATOM 942 O O . LEU A 1 122 ? -9.910 -3.166 12.786 1.00 84.19 122 LEU A O 1
ATOM 946 N N . HIS A 1 123 ? -9.831 -3.897 10.670 1.00 84.25 123 HIS A N 1
ATOM 947 C CA . HIS A 1 123 ? -11.225 -3.609 10.361 1.00 84.25 123 HIS A CA 1
ATOM 948 C C . HIS A 1 123 ? -12.176 -4.423 11.245 1.00 84.25 123 HIS A C 1
ATOM 950 O O . HIS A 1 123 ? -13.066 -3.849 11.861 1.00 84.25 123 HIS A O 1
ATOM 956 N N . MET A 1 124 ? -11.939 -5.731 11.390 1.00 84.81 124 MET A N 1
ATOM 957 C CA . MET A 1 124 ? -12.716 -6.573 12.306 1.00 84.81 124 MET A CA 1
ATOM 958 C C . MET A 1 124 ? -12.618 -6.092 13.754 1.00 84.81 124 MET A C 1
ATOM 960 O O . MET A 1 124 ? -13.635 -6.023 14.432 1.00 84.81 124 MET A O 1
ATOM 964 N N . LYS A 1 125 ? -11.419 -5.716 14.217 1.00 83.38 125 LYS A N 1
ATOM 965 C CA . LYS A 1 125 ? -11.221 -5.169 15.565 1.00 83.38 125 LYS A CA 1
ATOM 966 C C . LYS A 1 125 ? -11.987 -3.8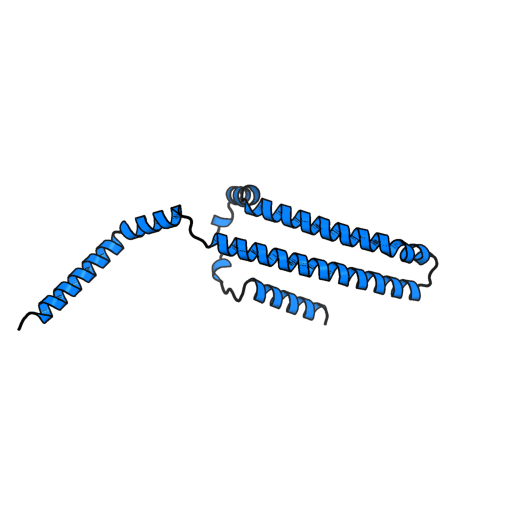59 15.770 1.00 83.38 125 LYS A C 1
ATOM 968 O O . LYS A 1 125 ? -12.540 -3.658 16.839 1.00 83.38 125 LYS A O 1
ATOM 973 N N . ASN A 1 126 ? -12.037 -2.994 14.760 1.00 80.31 126 ASN A N 1
ATOM 974 C CA . ASN A 1 126 ? -12.761 -1.724 14.834 1.00 80.31 126 ASN A CA 1
ATOM 975 C C . ASN A 1 126 ? -14.289 -1.896 14.848 1.00 80.31 126 ASN A C 1
ATOM 977 O O . ASN A 1 126 ? -14.982 -0.967 15.233 1.00 80.31 126 ASN A O 1
ATOM 981 N N . MET A 1 127 ? -14.811 -3.047 14.413 1.00 80.94 127 MET A N 1
ATOM 982 C CA . MET A 1 127 ? -16.240 -3.378 14.504 1.00 80.94 127 MET A CA 1
ATOM 983 C C . MET A 1 127 ? -16.611 -4.071 15.823 1.00 80.94 127 MET A C 1
ATOM 985 O O . MET A 1 127 ? -17.780 -4.369 16.045 1.00 80.94 127 MET A O 1
ATOM 989 N N . MET A 1 128 ? -15.636 -4.381 16.684 1.00 83.25 128 MET A N 1
ATOM 990 C CA . MET A 1 128 ? -15.911 -4.955 17.999 1.00 83.25 128 MET A CA 1
ATOM 991 C C . MET A 1 128 ? -16.299 -3.849 18.976 1.00 83.25 128 MET A C 1
ATOM 993 O O . MET A 1 128 ? -15.590 -2.852 19.083 1.00 83.25 128 MET A O 1
ATOM 997 N N . MET A 1 129 ? -17.375 -4.073 19.729 1.00 79.69 129 MET A N 1
ATOM 998 C CA . MET A 1 129 ? -17.776 -3.172 20.806 1.00 79.69 129 MET A CA 1
ATOM 999 C C . MET A 1 129 ? -16.782 -3.240 21.964 1.00 79.69 129 MET A C 1
ATOM 1001 O O . MET A 1 129 ? -16.329 -4.319 22.371 1.00 79.69 129 MET A O 1
ATOM 1005 N N . SER A 1 130 ? -16.447 -2.082 22.518 1.00 83.50 130 SER A N 1
ATOM 1006 C CA . SER A 1 130 ? -15.686 -2.001 23.761 1.00 83.50 130 SER A CA 1
ATOM 1007 C C . SER A 1 130 ? -16.529 -2.479 24.951 1.00 83.50 130 SER A C 1
ATOM 1009 O O . SER A 1 130 ? -17.757 -2.448 24.927 1.00 83.50 130 SER A O 1
ATOM 1011 N N . LYS A 1 131 ? -15.881 -2.908 26.044 1.00 79.31 131 LYS A N 1
ATOM 1012 C CA . LYS A 1 131 ? -16.605 -3.279 27.278 1.00 79.31 131 LYS A CA 1
ATOM 1013 C C . LYS A 1 131 ? -17.419 -2.110 27.849 1.00 79.31 131 LYS A C 1
ATOM 1015 O O . LYS A 1 131 ? -18.418 -2.336 28.526 1.00 79.31 131 LYS A O 1
ATOM 1020 N N . GLU A 1 132 ? -16.968 -0.886 27.595 1.00 79.94 132 GLU A N 1
ATOM 1021 C CA . GLU A 1 132 ? -17.644 0.347 27.995 1.00 79.94 132 GLU A CA 1
ATOM 1022 C C . GLU A 1 132 ? -18.881 0.602 27.136 1.00 79.94 132 GLU A C 1
ATOM 1024 O O . GLU A 1 132 ? -19.948 0.797 27.708 1.00 79.94 132 GLU A O 1
ATOM 1029 N N . GLU A 1 133 ? -18.777 0.483 25.807 1.00 80.19 133 GLU A N 1
ATOM 1030 C CA . GLU A 1 133 ? -19.932 0.560 24.896 1.00 80.19 133 GLU A CA 1
ATOM 1031 C C . GLU A 1 133 ? -20.973 -0.505 25.218 1.00 80.19 133 GLU A C 1
ATOM 1033 O O . GLU A 1 133 ? -22.139 -0.168 25.363 1.00 80.19 133 GLU A O 1
ATOM 1038 N N . VAL A 1 134 ? -20.567 -1.762 25.439 1.00 82.44 134 VAL A N 1
ATOM 1039 C CA . VAL A 1 134 ? -21.505 -2.829 25.826 1.00 82.44 134 VAL A CA 1
ATOM 1040 C C . VAL A 1 134 ? -22.222 -2.457 27.124 1.00 82.44 134 VAL A C 1
ATOM 1042 O O . VAL A 1 134 ? -23.442 -2.530 27.208 1.00 82.44 134 VAL A O 1
ATOM 1045 N N . LYS A 1 135 ? -21.494 -2.007 28.152 1.00 78.75 135 LYS A N 1
ATOM 1046 C CA . LYS A 1 135 ? -22.102 -1.601 29.428 1.00 78.75 135 LYS A CA 1
ATOM 1047 C C . LYS A 1 135 ? -23.039 -0.398 29.269 1.00 78.75 135 LYS A C 1
ATOM 1049 O O . LYS A 1 135 ? -24.006 -0.289 30.021 1.00 78.75 135 LYS A O 1
ATOM 1054 N N . GLN A 1 136 ? -22.739 0.505 28.342 1.00 81.44 136 GLN A N 1
ATOM 1055 C CA . GLN A 1 136 ? -23.558 1.672 28.045 1.00 81.44 136 GLN A CA 1
ATOM 1056 C C . GLN A 1 136 ? -24.817 1.290 27.257 1.00 81.44 136 GLN A C 1
ATOM 1058 O O . GLN A 1 136 ? -25.894 1.707 27.663 1.00 81.44 136 GLN A O 1
ATOM 1063 N N . GLU A 1 137 ? -24.717 0.404 26.263 1.00 78.81 137 GLU A N 1
ATOM 1064 C CA . GLU A 1 137 ? -25.871 -0.193 25.577 1.00 78.81 137 GLU A CA 1
ATOM 1065 C C . GLU A 1 137 ? -26.786 -0.941 26.551 1.00 78.81 137 GLU A C 1
ATOM 1067 O O . GLU A 1 137 ? -27.996 -0.754 26.508 1.00 78.81 137 GLU A O 1
ATOM 1072 N N . TYR A 1 138 ? -26.237 -1.749 27.469 1.00 76.25 138 TYR A N 1
ATOM 1073 C CA . TYR A 1 138 ? -27.041 -2.426 28.497 1.00 76.25 138 TYR A CA 1
ATOM 1074 C C . TYR A 1 138 ? -27.776 -1.420 29.391 1.00 76.25 138 TYR A C 1
ATOM 1076 O O . TYR A 1 138 ? -28.953 -1.606 29.690 1.00 76.25 138 TYR A O 1
ATOM 1084 N N . LYS A 1 139 ? -27.110 -0.329 29.790 1.00 73.12 139 LYS A N 1
ATOM 1085 C CA . LYS A 1 139 ? -27.739 0.743 30.573 1.00 73.12 139 LYS A CA 1
ATOM 1086 C C . LYS A 1 139 ? -28.801 1.507 29.789 1.00 73.12 139 LYS A C 1
ATOM 1088 O O . LYS A 1 139 ? -29.806 1.883 30.380 1.00 73.12 139 LYS A O 1
ATOM 1093 N N . GLU A 1 140 ? -28.586 1.758 28.501 1.00 72.50 140 GLU A N 1
ATOM 1094 C CA . GLU A 1 140 ? -29.571 2.402 27.630 1.00 72.50 140 GLU A CA 1
ATOM 1095 C C . GLU A 1 140 ? -30.768 1.479 27.392 1.00 72.50 140 GLU A C 1
ATOM 1097 O O . GLU A 1 140 ? -31.894 1.921 27.556 1.00 72.50 140 GLU A O 1
ATOM 1102 N N . GLN A 1 141 ? -30.571 0.184 27.140 1.00 68.06 141 GLN A N 1
ATOM 1103 C CA . GLN A 1 141 ? -31.673 -0.772 26.967 1.00 68.06 141 GLN A CA 1
ATOM 1104 C C . GLN A 1 141 ? -32.481 -1.013 28.251 1.00 68.06 141 GLN A C 1
ATOM 1106 O O . GLN A 1 141 ? -33.701 -1.163 28.189 1.00 68.06 141 GLN A O 1
ATOM 1111 N N . GLU A 1 142 ? -31.833 -1.049 29.420 1.00 66.12 142 GLU A N 1
ATOM 1112 C CA . GLU A 1 142 ? -32.527 -1.150 30.712 1.00 66.12 142 GLU A CA 1
ATOM 1113 C C . GLU A 1 142 ? -33.150 0.184 31.156 1.00 66.12 142 GLU A C 1
ATOM 1115 O O . GLU A 1 142 ? -34.140 0.193 31.893 1.00 66.12 142 GLU A O 1
ATOM 1120 N N . GLY A 1 143 ? -32.574 1.306 30.717 1.00 63.34 143 GLY A N 1
ATOM 1121 C CA . GLY A 1 143 ? -32.968 2.663 31.084 1.00 63.34 143 GLY A CA 1
ATOM 1122 C C . GLY A 1 143 ? -33.929 3.346 30.112 1.00 63.34 143 GLY A C 1
ATOM 1123 O O . GLY A 1 143 ? -34.482 4.384 30.476 1.00 63.34 143 GLY A O 1
ATOM 1124 N N . ASP A 1 144 ? -34.155 2.801 28.914 1.00 66.75 144 ASP A N 1
ATOM 1125 C CA . ASP A 1 144 ? -35.019 3.422 27.914 1.00 66.75 144 ASP A CA 1
ATOM 1126 C C . ASP A 1 144 ? -36.494 3.277 28.333 1.00 66.75 144 ASP A C 1
ATOM 1128 O O . ASP A 1 144 ? -37.040 2.160 28.375 1.00 66.75 144 ASP A O 1
ATOM 1132 N N . PRO A 1 145 ? -37.185 4.392 28.641 1.00 64.44 145 PRO A N 1
ATOM 1133 C CA . PRO A 1 145 ? -38.603 4.358 28.952 1.00 64.44 145 PRO A CA 1
ATOM 1134 C C . PRO A 1 145 ? -39.418 3.677 27.845 1.00 64.44 145 PRO A C 1
ATOM 1136 O O . PRO A 1 145 ? -40.403 3.024 28.173 1.00 64.44 145 PRO A O 1
ATOM 1139 N N . HIS A 1 146 ? -39.012 3.724 26.570 1.00 70.75 146 HIS A N 1
ATOM 1140 C CA . HIS A 1 146 ? -39.705 3.018 25.486 1.00 70.75 146 HIS A CA 1
ATOM 1141 C C . HIS A 1 146 ? -39.692 1.499 25.668 1.00 70.75 146 HIS A C 1
ATOM 1143 O O . HIS A 1 146 ? -40.743 0.873 25.539 1.00 70.75 146 HIS A O 1
ATOM 1149 N N . VAL A 1 147 ? -38.557 0.896 26.034 1.00 72.69 147 VAL A N 1
ATOM 1150 C CA . VAL A 1 147 ? -38.460 -0.558 26.272 1.00 72.69 147 VAL A CA 1
ATOM 1151 C C . VAL A 1 147 ? -39.297 -0.957 27.491 1.00 72.69 147 VAL A C 1
ATOM 1153 O O . VAL A 1 147 ? -39.992 -1.979 27.478 1.00 72.69 147 VAL A O 1
ATOM 1156 N N . LYS A 1 148 ? -39.313 -0.111 28.527 1.00 72.75 148 LYS A N 1
ATOM 1157 C CA . LYS A 1 148 ? -40.163 -0.286 29.713 1.00 72.75 148 LYS A CA 1
ATOM 1158 C C . LYS A 1 148 ? -41.658 -0.177 29.383 1.00 72.75 148 LYS A C 1
ATOM 1160 O O . LYS A 1 148 ? -42.440 -1.008 29.844 1.00 72.75 148 LYS A O 1
ATOM 1165 N N . HIS A 1 149 ? -42.059 0.808 28.579 1.00 77.38 149 HIS A N 1
ATOM 1166 C CA . HIS A 1 149 ? -43.442 0.987 28.127 1.00 77.38 149 HIS A CA 1
ATOM 1167 C C . HIS A 1 149 ? -43.890 -0.154 27.211 1.00 77.38 149 HIS A C 1
ATOM 1169 O O . HIS A 1 149 ? -45.000 -0.652 27.366 1.00 77.38 149 HIS A O 1
ATOM 1175 N N . MET A 1 150 ? -43.017 -0.634 26.326 1.00 80.44 150 MET A N 1
ATOM 1176 C CA . MET A 1 150 ? -43.312 -1.750 25.429 1.00 80.44 150 MET A CA 1
ATOM 1177 C C . MET A 1 150 ? -43.498 -3.064 26.189 1.00 80.44 150 MET A C 1
ATOM 1179 O O . MET A 1 150 ? -44.467 -3.779 25.948 1.00 80.44 150 MET A O 1
ATOM 1183 N N . ARG A 1 151 ? -42.636 -3.347 27.178 1.00 80.12 151 ARG A N 1
ATOM 1184 C CA . ARG A 1 151 ? -42.813 -4.484 28.096 1.00 80.12 151 ARG A CA 1
ATOM 1185 C C . ARG A 1 151 ? -44.121 -4.398 28.876 1.00 80.12 151 ARG A C 1
ATOM 1187 O O . ARG A 1 151 ? -44.804 -5.407 29.016 1.00 80.12 151 ARG A O 1
ATOM 1194 N N . LYS A 1 152 ? -44.472 -3.205 29.367 1.00 81.75 152 LYS A N 1
ATOM 1195 C CA . LYS A 1 152 ? -45.728 -2.980 30.092 1.00 81.75 152 LYS A CA 1
ATOM 1196 C C . LYS A 1 152 ? -46.947 -3.227 29.195 1.00 81.75 152 LYS A C 1
ATOM 1198 O O . LYS A 1 152 ? -47.835 -3.967 29.598 1.00 81.75 152 LYS A O 1
ATOM 1203 N N . HIS A 1 153 ? -46.956 -2.681 27.981 1.00 85.31 153 HIS A N 1
ATOM 1204 C CA . HIS A 1 153 ? -48.047 -2.889 27.026 1.00 85.31 153 HIS A CA 1
ATOM 1205 C C . HIS A 1 153 ? -48.199 -4.352 26.604 1.00 85.31 153 HIS A C 1
ATOM 1207 O O . HIS A 1 153 ? -49.317 -4.852 26.533 1.00 85.31 153 HIS A O 1
ATOM 1213 N N . LEU A 1 154 ? -47.091 -5.061 26.375 1.00 87.31 154 LEU A N 1
ATOM 1214 C CA . LEU A 1 154 ? -47.130 -6.485 26.041 1.00 87.31 154 LEU A CA 1
ATOM 1215 C C . LEU A 1 154 ? -47.699 -7.322 27.199 1.00 87.31 154 LEU A C 1
ATOM 1217 O O . LEU A 1 154 ? -48.493 -8.232 26.980 1.00 87.31 154 LEU A O 1
ATOM 1221 N N . PHE A 1 155 ? -47.330 -6.991 28.440 1.00 85.75 155 PHE A N 1
ATOM 1222 C CA . PHE A 1 155 ? -47.875 -7.645 29.630 1.00 85.75 155 PHE A CA 1
ATOM 1223 C C . PHE A 1 155 ? -49.383 -7.396 29.790 1.00 85.75 155 PHE A C 1
ATOM 1225 O O . PHE A 1 155 ? -50.128 -8.329 30.079 1.00 85.75 155 PHE A O 1
ATOM 1232 N N . GLU A 1 156 ? -49.846 -6.165 29.555 1.00 88.88 156 GLU A N 1
ATOM 1233 C CA . GLU A 1 156 ? -51.276 -5.823 29.557 1.00 88.88 156 GLU A CA 1
ATOM 1234 C C . GLU A 1 156 ? -52.053 -6.613 28.490 1.00 88.88 156 GLU A C 1
ATOM 1236 O O . GLU A 1 156 ? -53.126 -7.134 28.785 1.00 88.88 156 GLU A O 1
ATOM 1241 N N . GLN A 1 157 ? -51.500 -6.777 27.283 1.00 86.19 157 GLN A N 1
ATOM 1242 C CA . GLN A 1 157 ? -52.122 -7.578 26.219 1.00 86.19 157 GLN A CA 1
ATOM 1243 C C . GLN A 1 157 ? -52.263 -9.056 26.605 1.00 86.19 157 GLN A C 1
ATOM 1245 O O . GLN A 1 157 ? -53.353 -9.611 26.489 1.00 86.19 157 GLN A O 1
ATOM 1250 N N . LEU A 1 158 ? -51.204 -9.672 27.136 1.00 87.44 158 LEU A N 1
ATOM 1251 C CA . LEU A 1 158 ? -51.226 -11.071 27.586 1.00 87.44 158 LEU A CA 1
ATOM 1252 C C . LEU A 1 158 ? -52.196 -11.294 28.759 1.00 87.44 158 LEU A C 1
ATOM 1254 O O . LEU A 1 158 ? -52.835 -12.343 28.864 1.00 87.44 158 LEU A O 1
ATOM 1258 N N . MET A 1 159 ? -52.336 -10.308 29.646 1.00 83.31 159 MET A N 1
ATOM 1259 C CA . MET A 1 159 ? -53.321 -10.337 30.730 1.00 83.31 159 MET A CA 1
ATOM 1260 C C . MET A 1 159 ? -54.751 -10.234 30.195 1.00 83.31 159 MET A C 1
ATOM 1262 O O . MET A 1 159 ? -55.613 -10.996 30.619 1.00 83.31 159 MET A O 1
ATOM 1266 N N . HIS A 1 160 ? -55.008 -9.360 29.222 1.00 80.69 160 HIS A N 1
ATOM 1267 C CA . HIS A 1 160 ? -56.320 -9.279 28.579 1.00 80.69 160 HIS A CA 1
ATOM 1268 C C . HIS A 1 160 ? -56.685 -10.561 27.822 1.00 80.69 160 HIS A C 1
ATOM 1270 O O . HIS A 1 160 ? -57.827 -11.009 27.901 1.00 80.69 160 HIS A O 1
ATOM 1276 N N . GLU A 1 161 ? -55.722 -11.175 27.139 1.00 77.88 161 GLU A N 1
ATOM 1277 C CA . GLU A 1 161 ? -55.917 -12.417 26.390 1.00 77.88 161 GLU A CA 1
ATOM 1278 C C . GLU A 1 161 ? -56.137 -13.624 27.322 1.00 77.88 161 GLU A C 1
ATOM 1280 O O . GLU A 1 161 ? -57.038 -14.430 27.099 1.00 77.88 161 GLU A O 1
ATOM 1285 N N . SER A 1 162 ? -55.394 -13.710 28.431 1.00 72.75 162 SER A N 1
ATOM 1286 C CA . SER A 1 162 ? -55.576 -14.765 29.443 1.00 72.75 162 SER A CA 1
ATOM 1287 C C . SER A 1 162 ? -56.855 -14.613 30.269 1.00 72.75 162 SER A C 1
ATOM 1289 O O . SER A 1 162 ? -57.440 -15.619 30.665 1.00 72.75 162 SER A O 1
ATOM 1291 N N . VAL A 1 163 ? -57.332 -13.386 30.498 1.00 69.81 163 VAL A N 1
ATOM 1292 C CA . VAL A 1 163 ? -58.648 -13.137 31.105 1.00 69.81 163 VAL A CA 1
ATOM 1293 C C . VAL A 1 163 ? -59.761 -13.497 30.123 1.00 69.81 163 VAL A C 1
ATOM 1295 O O . VAL A 1 163 ? -60.676 -14.208 30.512 1.00 69.81 163 VAL A O 1
ATOM 1298 N N . ALA A 1 164 ? -59.664 -13.102 28.850 1.00 71.06 164 ALA A N 1
ATOM 1299 C CA . ALA A 1 164 ? -60.650 -13.469 27.829 1.00 71.06 164 ALA A CA 1
ATOM 1300 C C . ALA A 1 164 ? -60.743 -14.990 27.602 1.00 71.06 164 ALA A C 1
ATOM 1302 O O . ALA A 1 164 ? -61.812 -15.493 27.277 1.00 71.06 164 ALA A O 1
ATOM 1303 N N . HIS A 1 165 ? -59.646 -15.723 27.809 1.00 68.81 165 HIS A N 1
ATOM 1304 C CA . HIS A 1 165 ? -59.625 -17.185 27.735 1.00 68.81 165 HIS A CA 1
ATOM 1305 C C . HIS A 1 165 ? -60.185 -17.883 28.992 1.00 68.81 165 HIS A C 1
ATOM 1307 O O . HIS A 1 165 ? -60.585 -19.040 28.914 1.00 68.81 165 HIS A O 1
ATOM 1313 N N . ASN A 1 166 ? -60.229 -17.199 30.142 1.00 62.47 166 ASN A N 1
ATOM 1314 C CA . ASN A 1 166 ? -60.669 -17.755 31.432 1.00 62.47 166 ASN A CA 1
ATOM 1315 C C . ASN A 1 166 ? -62.099 -17.357 31.845 1.00 62.47 166 ASN A C 1
ATOM 1317 O O . ASN A 1 166 ? -62.506 -17.665 32.968 1.00 62.47 166 ASN A O 1
ATOM 1321 N N . VAL A 1 167 ? -62.869 -16.689 30.982 1.00 57.59 167 VAL A N 1
ATOM 1322 C CA . VAL A 1 167 ? -64.299 -16.442 31.229 1.00 57.59 167 VAL A CA 1
ATOM 1323 C C . VAL A 1 167 ? -65.127 -17.482 30.451 1.00 57.59 167 VAL A C 1
ATOM 1325 O O . VAL A 1 167 ? -65.005 -17.516 29.226 1.00 57.59 167 VAL A O 1
ATOM 1328 N N . PRO A 1 168 ? -65.915 -18.345 31.130 1.00 53.59 168 PRO A N 1
ATOM 1329 C CA . PRO A 1 168 ? -66.824 -19.308 30.499 1.00 53.59 168 PRO A CA 1
ATOM 1330 C C . PRO A 1 168 ? -68.047 -18.659 29.837 1.00 53.59 168 PRO A C 1
ATOM 1332 O O . PRO A 1 168 ? -68.459 -17.558 30.273 1.00 53.59 168 PRO A O 1
#

Radius of gyration: 30.41 Å; Cα contacts (8 Å, |Δi|>4): 25; chains: 1; bounding box: 97×40×63 Å

Mean predicted aligned error: 13.27 Å

Secondary structure (DSSP, 8-state):
-HHHHHHHHHHHHHHHHH-----GGGGS--GGGG-HHHHHHHHHS-HHHHHHHHHHHHHHHHHHHHHHHHHHHHHHHHGGGGGS-HHHHHHHHHHHHHHHHHHHHHHHHHHHHHHHHHHHHHHHHHTSPPHHHHHHHHHHHHH-HHHHHHHHHHHHHHHHHHHHHS--